Protein AF-A0A8C3E074-F1 (afdb_monomer_lite)

Foldseek 3Di:
DDDDPPPPPPPPCVQCVPPVSVVVVVVVVVVVVVCVVPVWDKDKDWDWDDDVPDDIDIDIDIDIDPRD

InterPro domains:
  IPR001285 Synaptophysin/synaptoporin [PR00220] (23-45)
  IPR001285 Synaptophysin/synaptoporin [PR00220] (47-68)
  IPR001285 Synaptophysin/synaptoporin [PTHR10306] (5-68)

Structure (mmCIF, N/CA/C/O backbone):
data_AF-A0A8C3E074-F1
#
_entry.id   AF-A0A8C3E074-F1
#
loop_
_atom_site.group_PDB
_atom_site.id
_atom_site.type_symbol
_atom_site.label_atom_id
_atom_site.label_alt_id
_atom_site.label_comp_id
_atom_site.label_asym_id
_atom_site.label_entity_id
_atom_site.label_seq_id
_atom_site.pdbx_PDB_ins_code
_atom_site.Cartn_x
_atom_site.Cartn_y
_atom_site.Cartn_z
_atom_site.occupancy
_atom_site.B_iso_or_equiv
_atom_site.auth_seq_id
_atom_site.auth_comp_id
_atom_site.auth_asym_id
_atom_site.auth_atom_id
_atom_site.pdbx_PDB_model_num
ATOM 1 N N . LEU A 1 1 ? 7.442 -20.623 -49.018 1.00 44.50 1 LEU A N 1
ATOM 2 C CA . LEU A 1 1 ? 8.596 -20.515 -48.101 1.00 44.50 1 LEU A CA 1
ATOM 3 C C . LEU A 1 1 ? 9.029 -19.048 -48.054 1.00 44.50 1 LEU A C 1
ATOM 5 O O . LEU A 1 1 ? 9.815 -18.648 -48.896 1.00 44.50 1 LEU A O 1
ATOM 9 N N . VAL A 1 2 ? 8.450 -18.232 -47.165 1.00 44.25 2 VAL A N 1
ATOM 10 C CA . VAL A 1 2 ? 8.896 -16.846 -46.907 1.00 44.25 2 VAL A CA 1
ATOM 11 C C . VAL A 1 2 ? 8.759 -16.584 -45.404 1.00 44.25 2 VAL A C 1
ATOM 13 O O . VAL A 1 2 ? 7.744 -16.920 -44.801 1.00 44.25 2 VAL A O 1
ATOM 16 N N . SER A 1 3 ? 9.854 -16.104 -44.829 1.00 44.19 3 SER A N 1
ATOM 17 C CA . SER A 1 3 ? 10.264 -16.126 -43.424 1.00 44.19 3 SER A CA 1
ATOM 18 C C . SER A 1 3 ? 9.392 -15.290 -42.473 1.00 44.19 3 SER A C 1
ATOM 20 O O . SER A 1 3 ? 8.881 -14.250 -42.887 1.00 44.19 3 SER A O 1
ATOM 22 N N . PRO A 1 4 ? 9.273 -15.660 -41.181 1.00 51.47 4 PRO A N 1
ATOM 23 C CA . PRO A 1 4 ? 8.695 -14.770 -40.182 1.00 51.47 4 PRO A CA 1
ATOM 24 C C . PRO A 1 4 ? 9.618 -13.558 -39.992 1.00 51.47 4 PRO A C 1
ATOM 26 O O . PRO A 1 4 ? 10.832 -13.702 -39.834 1.00 51.47 4 PRO A O 1
ATOM 29 N N . MET A 1 5 ? 9.042 -12.356 -40.020 1.00 52.16 5 MET A N 1
ATOM 30 C CA . MET A 1 5 ? 9.727 -11.115 -39.670 1.00 52.16 5 MET A CA 1
ATOM 31 C C . MET A 1 5 ? 10.081 -11.178 -38.181 1.00 52.16 5 MET A C 1
ATOM 33 O O . MET A 1 5 ? 9.246 -10.939 -37.313 1.00 52.16 5 MET A O 1
ATOM 37 N N . MET A 1 6 ? 11.319 -11.565 -37.882 1.00 48.78 6 MET A N 1
ATOM 38 C CA . MET A 1 6 ? 11.881 -11.447 -36.544 1.00 48.78 6 MET A CA 1
ATOM 39 C C . MET A 1 6 ? 11.931 -9.952 -36.220 1.00 48.78 6 MET A C 1
ATOM 41 O O . MET A 1 6 ? 12.748 -9.222 -36.783 1.00 48.78 6 MET A O 1
ATOM 45 N N . VAL A 1 7 ? 11.037 -9.485 -35.345 1.00 57.19 7 VAL A N 1
ATOM 46 C CA . VAL A 1 7 ? 11.165 -8.170 -34.711 1.00 57.19 7 VAL A CA 1
ATOM 47 C C . VAL A 1 7 ? 12.404 -8.253 -33.826 1.00 57.19 7 VAL A C 1
ATOM 49 O O . VAL A 1 7 ? 12.346 -8.652 -32.667 1.00 57.19 7 VAL A O 1
ATOM 52 N N . GLY A 1 8 ? 13.562 -7.974 -34.421 1.00 54.38 8 GLY A N 1
ATOM 53 C CA . GLY A 1 8 ? 14.802 -7.796 -33.693 1.00 54.38 8 GLY A CA 1
ATOM 54 C C . GLY A 1 8 ? 14.629 -6.570 -32.816 1.00 54.38 8 GLY A C 1
ATOM 55 O O . GLY A 1 8 ? 14.651 -5.447 -33.317 1.00 54.38 8 GLY A O 1
ATOM 56 N N . LEU A 1 9 ? 14.417 -6.783 -31.520 1.00 55.78 9 LEU A N 1
ATOM 57 C CA . LEU A 1 9 ? 14.454 -5.719 -30.533 1.00 55.78 9 LEU A CA 1
ATOM 58 C C . LEU A 1 9 ? 15.899 -5.200 -30.471 1.00 55.78 9 LEU A C 1
ATOM 60 O O . LEU A 1 9 ? 16.720 -5.694 -29.701 1.00 55.78 9 LEU A O 1
ATOM 64 N N . ARG A 1 10 ? 16.237 -4.239 -31.335 1.00 59.88 10 ARG A N 1
ATOM 65 C CA . ARG A 1 10 ? 17.450 -3.435 -31.186 1.00 59.88 10 ARG A CA 1
ATOM 66 C C . ARG A 1 10 ? 17.220 -2.526 -29.986 1.00 59.88 10 ARG A C 1
ATOM 68 O O . ARG A 1 10 ? 16.550 -1.505 -30.094 1.00 59.88 10 ARG A O 1
ATOM 75 N N . VAL A 1 11 ? 17.681 -2.962 -28.818 1.00 57.72 11 VAL A N 1
ATOM 76 C CA . VAL A 1 11 ? 17.633 -2.152 -27.599 1.00 57.72 11 VAL A CA 1
ATOM 77 C C . VAL A 1 11 ? 18.794 -1.163 -27.659 1.00 57.72 11 VAL A C 1
ATOM 79 O O . VAL A 1 11 ? 19.857 -1.392 -27.087 1.00 57.72 11 VAL A O 1
ATOM 82 N N . ASP A 1 12 ? 18.614 -0.078 -28.409 1.00 64.50 12 ASP A N 1
ATOM 83 C CA . ASP A 1 12 ? 19.538 1.052 -28.391 1.00 64.50 12 ASP A CA 1
ATOM 84 C C . ASP A 1 12 ? 19.331 1.818 -27.072 1.00 64.50 12 ASP A C 1
ATOM 86 O O . ASP A 1 12 ? 18.490 2.709 -26.953 1.00 64.50 12 ASP A O 1
ATOM 90 N N . PHE A 1 13 ? 20.101 1.451 -26.041 1.00 65.25 13 PHE A N 1
ATOM 91 C CA . PHE A 1 13 ? 20.104 2.096 -24.716 1.00 65.25 13 PHE A CA 1
ATOM 92 C C . PHE A 1 13 ? 20.549 3.572 -24.744 1.00 65.25 13 PHE A C 1
ATOM 94 O O . PHE A 1 13 ? 20.572 4.227 -23.704 1.00 65.25 13 PHE A O 1
ATOM 101 N N . SER A 1 14 ? 20.862 4.117 -25.921 1.00 66.81 14 SER A N 1
ATOM 102 C CA . SER A 1 14 ? 21.140 5.536 -26.152 1.00 66.81 14 SER A CA 1
ATOM 103 C C . SER A 1 14 ? 20.036 6.435 -25.585 1.00 66.81 14 SER A C 1
ATOM 105 O O . SER A 1 14 ? 20.338 7.422 -24.924 1.00 66.81 14 SER A O 1
ATOM 107 N N . MET A 1 15 ? 18.767 6.030 -25.726 1.00 62.38 15 MET A N 1
ATOM 108 C CA . MET A 1 15 ? 17.614 6.775 -25.199 1.00 62.38 15 MET A CA 1
ATOM 109 C C . MET A 1 15 ? 17.506 6.723 -23.661 1.00 62.38 15 MET A C 1
ATOM 111 O O . MET A 1 15 ? 16.906 7.599 -23.047 1.00 62.38 15 MET A O 1
ATOM 115 N N . LEU A 1 16 ? 18.098 5.709 -23.018 1.00 61.06 16 LEU A N 1
ATOM 116 C CA . LEU A 1 16 ? 18.174 5.577 -21.555 1.00 61.06 16 LEU A CA 1
ATOM 117 C C . LEU A 1 16 ? 19.315 6.408 -20.948 1.00 61.06 16 LEU A C 1
ATOM 119 O O . LEU A 1 16 ? 19.233 6.788 -19.783 1.00 61.06 16 LEU A O 1
ATOM 123 N N . LEU A 1 17 ? 20.362 6.686 -21.730 1.00 66.44 17 LEU A N 1
ATOM 124 C CA . LEU A 1 17 ? 21.470 7.574 -21.361 1.00 66.44 17 LEU A CA 1
ATOM 125 C C . LEU A 1 17 ? 21.100 9.061 -21.469 1.00 66.44 17 LEU A C 1
ATOM 127 O O . LEU A 1 17 ? 21.776 9.902 -20.875 1.00 66.44 17 LEU A O 1
ATOM 131 N N . GLU A 1 18 ? 20.020 9.394 -22.1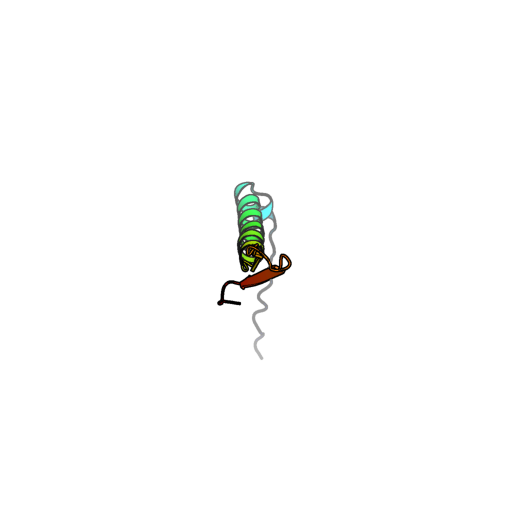79 1.00 82.25 18 GLU A N 1
ATOM 132 C CA . GLU A 1 18 ? 19.439 10.732 -22.140 1.00 82.25 18 GLU A CA 1
ATOM 133 C C . GLU A 1 18 ? 18.756 10.984 -20.784 1.00 82.25 18 GLU A C 1
ATOM 135 O O . GLU A 1 18 ? 17.943 10.170 -20.329 1.00 82.25 18 GLU A O 1
ATOM 140 N N . PRO A 1 19 ? 19.015 12.138 -20.136 1.00 76.94 19 PRO A N 1
ATOM 141 C CA . PRO A 1 19 ? 18.500 12.426 -18.795 1.00 76.94 19 PRO A CA 1
ATOM 142 C C . PRO A 1 19 ? 16.965 12.390 -18.731 1.00 76.94 19 PRO A C 1
ATOM 144 O O . PRO A 1 19 ? 16.390 12.052 -17.696 1.00 76.94 19 PRO A O 1
ATOM 147 N N . LEU A 1 20 ? 16.299 12.688 -19.851 1.00 79.25 20 LEU A N 1
ATOM 148 C CA . LEU A 1 20 ? 14.843 12.686 -19.963 1.00 79.25 20 LEU A CA 1
ATOM 149 C C . LEU A 1 20 ? 14.248 11.271 -20.105 1.00 79.25 20 LEU A C 1
ATOM 151 O O . LEU A 1 20 ? 13.141 11.018 -19.633 1.00 79.25 20 LEU A O 1
ATOM 155 N N . GLY A 1 21 ? 14.978 10.334 -20.714 1.00 83.19 21 GLY A N 1
ATOM 156 C CA . GLY A 1 21 ? 14.556 8.935 -20.811 1.00 83.19 21 GLY A CA 1
ATOM 157 C C . GLY A 1 21 ? 14.712 8.198 -19.482 1.00 83.19 21 GLY A C 1
ATOM 158 O O . GLY A 1 21 ? 13.811 7.469 -19.064 1.00 83.19 21 GLY A O 1
ATOM 159 N N .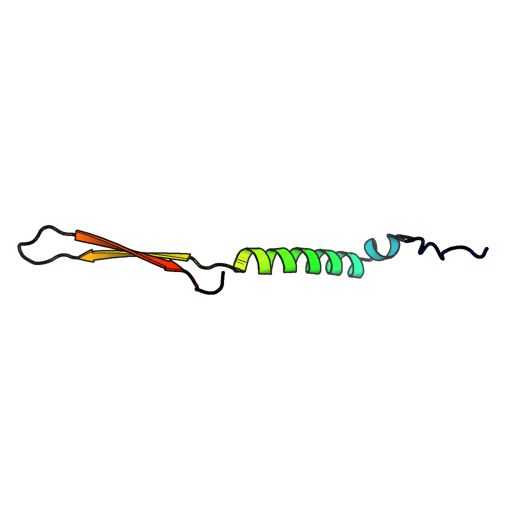 PHE A 1 22 ? 15.809 8.458 -18.766 1.00 84.62 22 PHE A N 1
ATOM 160 C CA . PHE A 1 22 ? 16.076 7.866 -17.454 1.00 84.62 22 PHE A CA 1
ATOM 161 C C . PHE A 1 22 ? 14.997 8.206 -16.415 1.00 84.62 22 P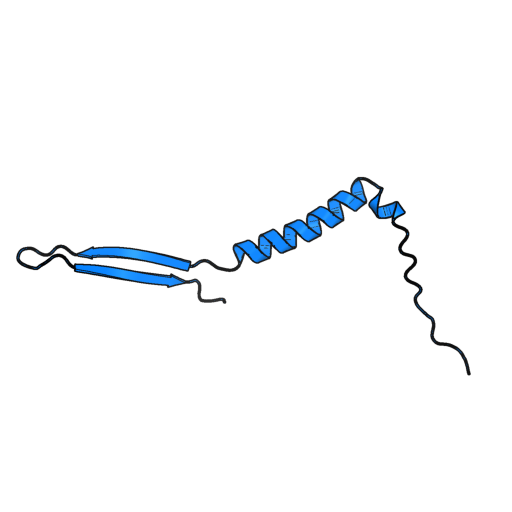HE A C 1
ATOM 163 O O . PHE A 1 22 ? 14.462 7.309 -15.758 1.00 84.62 22 PHE A O 1
ATOM 170 N N . VAL A 1 23 ? 14.620 9.487 -16.300 1.00 89.50 23 VAL A N 1
ATOM 171 C CA . VAL A 1 23 ? 13.580 9.911 -15.346 1.00 89.50 23 VAL A CA 1
ATOM 172 C C . VAL A 1 23 ? 12.227 9.270 -15.652 1.00 89.50 23 VAL A C 1
ATOM 174 O O . VAL A 1 23 ? 11.499 8.928 -14.726 1.00 89.50 23 VAL A O 1
ATOM 177 N N . LYS A 1 24 ? 11.912 9.015 -16.926 1.00 88.12 24 LYS A N 1
ATOM 178 C CA . LYS A 1 24 ? 10.645 8.394 -17.333 1.00 88.12 24 LYS A CA 1
ATOM 179 C C . LYS A 1 24 ? 10.530 6.939 -16.885 1.00 88.12 24 LYS A C 1
ATOM 181 O O . LYS A 1 24 ? 9.456 6.488 -16.493 1.00 88.12 24 LYS A O 1
ATOM 186 N N . VAL A 1 25 ? 11.639 6.206 -16.937 1.00 90.00 25 VAL A N 1
ATOM 187 C CA . VAL A 1 25 ? 11.699 4.819 -16.460 1.00 90.00 25 VAL A CA 1
ATOM 188 C C . VAL A 1 25 ? 11.622 4.777 -14.938 1.00 90.00 25 VAL A C 1
ATOM 190 O O . VAL A 1 25 ? 10.868 3.973 -14.391 1.00 90.00 25 VAL A O 1
ATOM 193 N N . LEU A 1 26 ? 12.335 5.676 -14.253 1.00 91.44 26 LEU A N 1
ATOM 194 C CA . LEU A 1 26 ? 12.214 5.816 -12.802 1.00 91.44 26 LEU A CA 1
ATOM 195 C C . LEU A 1 26 ? 10.787 6.176 -12.375 1.00 91.44 26 LEU A C 1
ATOM 197 O O . LEU A 1 26 ? 10.270 5.565 -11.447 1.00 91.44 26 LEU A O 1
ATOM 201 N N . GLU A 1 27 ? 10.135 7.112 -13.063 1.00 94.38 27 GLU A N 1
ATOM 202 C CA . GLU A 1 27 ? 8.739 7.492 -12.821 1.00 94.38 27 GLU A CA 1
ATOM 203 C C . GLU A 1 27 ? 7.806 6.281 -12.941 1.00 94.38 27 GLU A C 1
ATOM 205 O O . GLU A 1 27 ? 6.999 6.038 -12.047 1.00 94.38 27 GLU A O 1
ATOM 210 N N . TRP A 1 28 ? 7.951 5.482 -14.003 1.00 93.19 28 TRP A N 1
ATOM 211 C CA . TRP A 1 28 ? 7.135 4.285 -14.211 1.00 93.19 28 TRP A CA 1
ATOM 212 C C . TRP A 1 28 ? 7.318 3.253 -13.091 1.00 93.19 28 TRP A C 1
ATOM 214 O O . TRP A 1 28 ? 6.337 2.722 -12.570 1.00 93.19 28 TRP A O 1
ATOM 224 N N . ILE A 1 29 ? 8.562 3.014 -12.665 1.00 94.56 29 ILE A N 1
ATOM 225 C CA . ILE A 1 29 ? 8.872 2.094 -11.563 1.00 94.56 29 ILE A CA 1
ATOM 226 C C . ILE A 1 29 ? 8.297 2.622 -10.240 1.00 94.56 29 ILE A C 1
ATOM 228 O O . ILE A 1 29 ? 7.623 1.886 -9.518 1.00 94.56 29 ILE A O 1
ATOM 232 N N . LEU A 1 30 ? 8.523 3.899 -9.924 1.00 93.38 30 LEU A N 1
ATOM 233 C CA . LEU A 1 30 ? 8.037 4.523 -8.692 1.00 93.38 30 LEU A CA 1
ATOM 234 C C . LEU A 1 30 ? 6.507 4.574 -8.635 1.00 93.38 30 LEU A C 1
ATOM 236 O O . LEU A 1 30 ? 5.943 4.376 -7.561 1.00 93.38 30 LEU A O 1
ATOM 240 N N . ALA A 1 31 ? 5.831 4.767 -9.769 1.00 93.44 31 ALA A N 1
ATOM 241 C CA . ALA A 1 31 ? 4.376 4.713 -9.845 1.00 93.44 31 ALA A CA 1
ATOM 242 C C . ALA A 1 31 ? 3.845 3.326 -9.453 1.00 93.44 31 ALA A C 1
ATOM 244 O O . ALA A 1 31 ? 2.928 3.235 -8.638 1.00 93.44 31 ALA A O 1
ATOM 245 N N . ILE A 1 32 ? 4.453 2.245 -9.957 1.00 92.38 32 ILE A N 1
ATOM 246 C CA . ILE A 1 32 ? 4.079 0.871 -9.578 1.00 92.38 32 ILE A CA 1
ATOM 247 C C . ILE A 1 32 ? 4.216 0.681 -8.066 1.00 92.38 32 ILE A C 1
ATOM 249 O O . ILE A 1 32 ? 3.295 0.173 -7.429 1.00 92.38 32 ILE A O 1
ATOM 253 N N . PHE A 1 33 ? 5.327 1.129 -7.475 1.00 91.62 33 PHE A N 1
ATOM 254 C CA . PHE A 1 33 ? 5.526 1.040 -6.028 1.00 91.62 33 PHE A CA 1
ATOM 255 C C . PHE A 1 33 ? 4.516 1.880 -5.243 1.00 91.62 33 PHE A C 1
ATOM 257 O O . PHE A 1 33 ? 3.978 1.396 -4.248 1.00 91.62 33 PHE A O 1
ATOM 264 N N . ALA A 1 34 ? 4.211 3.099 -5.684 1.00 89.75 34 ALA A N 1
ATOM 265 C CA . ALA A 1 34 ? 3.223 3.953 -5.031 1.00 89.75 34 ALA A CA 1
ATOM 266 C C . ALA A 1 34 ? 1.825 3.308 -5.025 1.00 89.75 34 ALA A C 1
ATOM 268 O O . ALA A 1 34 ? 1.186 3.235 -3.976 1.00 89.75 34 ALA A O 1
ATOM 269 N N . PHE A 1 35 ? 1.374 2.760 -6.156 1.00 85.75 35 PHE A N 1
ATOM 270 C CA . PHE A 1 35 ? 0.074 2.083 -6.233 1.00 85.75 35 PHE A CA 1
ATOM 271 C C . PHE A 1 35 ? 0.051 0.750 -5.474 1.00 85.75 35 PHE A C 1
ATOM 273 O O . PHE A 1 35 ? -0.932 0.455 -4.798 1.00 85.75 35 PHE A O 1
ATOM 280 N N . ALA A 1 36 ? 1.130 -0.036 -5.529 1.00 85.31 36 ALA A N 1
ATOM 281 C CA . ALA A 1 36 ? 1.219 -1.307 -4.811 1.00 85.31 36 ALA A CA 1
ATOM 282 C C . ALA A 1 36 ? 1.239 -1.114 -3.284 1.00 85.31 36 ALA A C 1
ATOM 284 O O . ALA A 1 36 ? 0.637 -1.898 -2.553 1.00 85.31 36 ALA A O 1
ATOM 285 N N . THR A 1 37 ? 1.909 -0.066 -2.795 1.00 84.00 37 THR A N 1
ATOM 286 C CA . THR A 1 37 ? 2.019 0.215 -1.352 1.00 84.00 37 THR A CA 1
ATOM 287 C C . THR A 1 37 ? 0.776 0.879 -0.764 1.00 84.00 37 THR A C 1
ATOM 289 O O . THR A 1 37 ? 0.523 0.716 0.426 1.00 84.00 37 THR A O 1
ATOM 292 N N . CYS A 1 38 ? -0.034 1.569 -1.574 1.00 78.81 38 CYS A N 1
ATOM 293 C CA . CYS A 1 38 ? -1.260 2.237 -1.118 1.00 78.81 38 CYS A CA 1
ATOM 294 C C . CYS A 1 38 ? -2.542 1.404 -1.325 1.00 78.81 38 CYS A C 1
ATOM 296 O O . CYS A 1 38 ? -3.639 1.915 -1.114 1.00 78.81 38 CYS A O 1
ATOM 298 N N . GLY A 1 39 ? -2.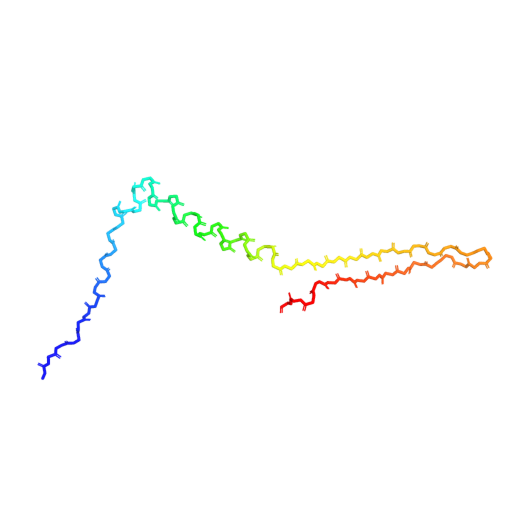431 0.140 -1.750 1.00 73.00 39 GLY A N 1
ATOM 299 C CA . GLY A 1 39 ? -3.579 -0.671 -2.177 1.00 73.00 39 GLY A CA 1
ATOM 300 C C . GLY A 1 39 ? -4.464 -1.238 -1.059 1.00 73.00 39 GLY A C 1
ATOM 301 O O . GLY A 1 39 ? -5.533 -1.763 -1.353 1.00 73.00 39 GLY A O 1
ATOM 302 N N . GLY A 1 40 ? -4.061 -1.152 0.212 1.00 78.69 40 GLY A N 1
ATOM 303 C CA . GLY A 1 40 ? -4.817 -1.743 1.317 1.00 78.69 40 GLY A CA 1
ATOM 304 C C . GLY A 1 40 ? -4.699 -0.942 2.604 1.00 78.69 40 GLY A C 1
ATOM 305 O O . GLY A 1 40 ? -3.598 -0.661 3.071 1.00 78.69 40 GLY A O 1
ATOM 306 N N . PHE A 1 41 ? -5.844 -0.607 3.198 1.00 81.06 41 PHE A N 1
ATOM 307 C CA . PHE A 1 41 ? -5.915 -0.036 4.539 1.00 81.06 41 PHE A CA 1
ATOM 308 C C . PHE A 1 41 ? -6.623 -1.013 5.476 1.00 81.06 41 PHE A C 1
ATOM 310 O O . PHE A 1 41 ? -7.772 -1.400 5.243 1.00 81.06 41 PHE A O 1
ATOM 317 N N . GLN A 1 42 ? -5.920 -1.403 6.536 1.00 86.06 42 GLN A N 1
ATOM 318 C CA . GLN A 1 42 ? -6.437 -2.208 7.635 1.00 86.06 42 GLN A CA 1
ATOM 319 C C . GLN A 1 42 ? -6.052 -1.540 8.951 1.00 86.06 42 GLN A C 1
ATOM 321 O O . GLN A 1 42 ? -4.927 -1.062 9.107 1.00 86.06 42 GLN A O 1
ATOM 326 N N . GLY A 1 43 ? -6.985 -1.499 9.890 1.00 88.19 43 GLY A N 1
ATOM 327 C CA . GLY A 1 43 ? -6.795 -0.897 11.198 1.00 88.19 43 GLY A CA 1
ATOM 328 C C . GLY A 1 43 ? -7.524 -1.680 12.278 1.00 88.19 43 GLY A C 1
ATOM 329 O O . GLY A 1 43 ? -8.381 -2.521 12.010 1.00 88.19 43 GLY A O 1
ATOM 330 N N . GLU A 1 44 ? -7.175 -1.395 13.524 1.00 92.69 44 GLU A N 1
ATOM 331 C CA . GLU A 1 44 ? -7.797 -1.995 14.695 1.00 92.69 44 GLU A CA 1
ATOM 332 C C . GLU A 1 44 ? -8.141 -0.885 15.685 1.00 92.69 44 GLU A C 1
ATOM 334 O O . GLU A 1 44 ? -7.319 -0.014 15.967 1.00 92.69 44 GLU A O 1
ATOM 339 N N . THR A 1 45 ? -9.373 -0.891 16.188 1.00 91.06 45 THR A N 1
ATOM 340 C CA . THR A 1 45 ? -9.821 0.032 17.234 1.00 91.06 45 THR A CA 1
ATOM 341 C C . THR A 1 45 ? -10.034 -0.749 18.520 1.00 91.06 45 THR A C 1
ATOM 343 O O . THR A 1 45 ? -10.855 -1.667 18.565 1.00 91.06 45 THR A O 1
ATOM 346 N N . THR A 1 46 ? -9.309 -0.375 19.573 1.00 92.50 46 THR A N 1
ATOM 347 C CA . THR A 1 46 ? -9.467 -0.948 20.911 1.00 92.50 46 THR A CA 1
ATOM 348 C C . THR A 1 46 ? -10.278 0.003 21.787 1.00 92.50 46 THR A C 1
ATOM 350 O O . THR A 1 46 ? -9.964 1.183 21.931 1.00 92.50 46 THR A O 1
ATOM 353 N N . LEU A 1 47 ? -11.369 -0.505 22.354 1.00 90.88 47 LEU A N 1
ATOM 354 C CA . LEU A 1 47 ? -12.284 0.239 23.212 1.00 90.88 47 LEU A CA 1
ATOM 355 C C . LEU A 1 47 ? -12.230 -0.345 24.619 1.00 90.88 47 LEU A C 1
ATOM 357 O O . LEU A 1 47 ? -12.502 -1.529 24.818 1.00 90.88 47 LEU A O 1
ATOM 361 N N . LEU A 1 48 ? -11.904 0.486 25.607 1.00 91.75 48 LEU A N 1
ATOM 362 C CA . LEU A 1 48 ? -11.959 0.099 27.012 1.00 91.75 48 LEU A CA 1
ATOM 363 C C . LEU A 1 48 ? -13.324 0.489 27.577 1.00 91.75 48 LEU A C 1
ATOM 365 O O . LEU A 1 48 ? -13.625 1.666 27.766 1.00 91.75 48 LEU A O 1
ATOM 369 N N . VAL A 1 49 ? -14.156 -0.513 27.848 1.00 89.25 49 VAL A N 1
ATOM 370 C CA . VAL A 1 49 ? -15.476 -0.328 28.447 1.00 89.25 49 VAL A CA 1
ATOM 371 C C . VAL A 1 49 ? -15.341 -0.462 29.958 1.00 89.25 49 VAL A C 1
ATOM 373 O O . VAL A 1 49 ? -15.045 -1.541 30.480 1.00 89.25 49 VAL A O 1
ATOM 376 N N . SER A 1 50 ? -15.559 0.648 30.661 1.00 90.31 50 SER A N 1
ATOM 377 C CA . SER A 1 50 ? -15.634 0.686 32.119 1.00 90.31 50 SER A CA 1
ATOM 378 C C . SER A 1 50 ? -17.072 0.959 32.548 1.00 90.31 50 SER A C 1
ATOM 3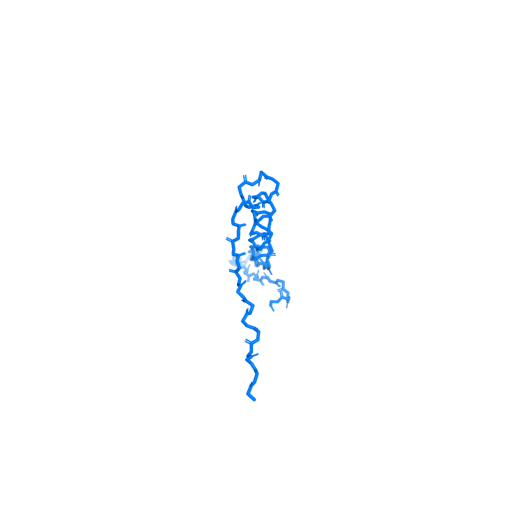80 O O . SER A 1 50 ? -17.641 1.999 32.216 1.00 90.31 50 SER A O 1
ATOM 382 N N . CYS A 1 51 ? -17.673 0.016 33.275 1.00 87.25 51 CYS A N 1
ATOM 383 C CA . CYS A 1 51 ? -19.010 0.162 33.845 1.00 87.25 51 CYS A CA 1
ATOM 384 C C . CYS A 1 51 ? -18.922 0.103 35.370 1.00 87.25 51 CYS A C 1
ATOM 386 O O . CYS A 1 51 ? -18.222 -0.734 35.937 1.00 87.25 51 CYS A O 1
ATOM 388 N N . LYS A 1 52 ? -19.653 0.985 36.055 1.00 88.06 52 LYS A N 1
ATOM 389 C CA . LYS A 1 52 ? -19.652 1.053 37.519 1.00 88.06 52 LYS A CA 1
ATOM 390 C C . LYS A 1 52 ? -20.120 -0.285 38.111 1.00 88.06 52 LYS A C 1
ATOM 392 O O . LYS A 1 52 ? -21.241 -0.709 37.855 1.00 88.06 52 LYS A O 1
ATOM 397 N N . GLY A 1 53 ? -19.263 -0.931 38.904 1.00 83.81 53 GLY A N 1
ATOM 398 C CA . GLY A 1 53 ? -19.558 -2.222 39.541 1.00 83.81 53 GLY A CA 1
ATOM 399 C C . GLY A 1 53 ? -19.320 -3.457 38.663 1.00 83.81 53 GLY A C 1
ATOM 400 O O . GLY A 1 53 ? -19.619 -4.563 39.102 1.00 83.81 53 GLY A O 1
ATOM 401 N N . VAL A 1 54 ? -18.767 -3.298 37.456 1.00 84.50 54 VAL A N 1
ATOM 402 C CA . VAL A 1 54 ? -18.423 -4.404 36.550 1.00 84.50 54 VAL A CA 1
ATOM 403 C C . VAL A 1 54 ? -16.935 -4.332 36.212 1.00 84.50 54 VAL A C 1
ATOM 405 O O . VAL A 1 54 ? -16.366 -3.249 36.096 1.00 84.50 54 VAL A O 1
ATOM 408 N N . VAL A 1 55 ? -16.287 -5.490 36.056 1.00 86.81 55 VAL A N 1
ATOM 409 C CA . VAL A 1 55 ? -14.885 -5.561 35.619 1.00 86.81 55 VAL A CA 1
ATOM 410 C C . VAL A 1 55 ? -14.726 -4.903 34.244 1.00 86.81 55 VAL A C 1
ATOM 412 O O . VAL A 1 55 ? -15.524 -5.157 33.339 1.00 86.81 55 VAL A O 1
ATOM 415 N N . ASN A 1 56 ? -13.685 -4.080 34.093 1.00 88.62 56 ASN A N 1
ATOM 416 C CA . ASN A 1 56 ? -13.353 -3.429 32.827 1.00 88.62 56 ASN A CA 1
ATOM 417 C C . ASN A 1 56 ? -13.141 -4.481 31.730 1.00 88.62 56 ASN A C 1
ATOM 419 O O . ASN A 1 56 ? -12.447 -5.480 31.941 1.00 88.62 56 ASN A O 1
ATOM 423 N N . LYS A 1 57 ? -13.729 -4.253 30.555 1.00 88.81 57 LYS A N 1
ATOM 424 C CA . LYS A 1 57 ? -13.593 -5.133 29.388 1.00 88.81 57 LYS A CA 1
ATOM 425 C C . LYS A 1 57 ? -13.004 -4.344 28.229 1.00 88.81 57 LYS A C 1
ATOM 427 O O . LYS A 1 57 ? -13.489 -3.263 27.908 1.00 88.81 57 LYS A O 1
ATOM 432 N N . THR A 1 58 ? -11.987 -4.903 27.589 1.00 90.88 58 THR A N 1
ATOM 433 C CA . THR A 1 58 ? -11.395 -4.334 26.377 1.00 90.88 58 THR A CA 1
ATOM 434 C C . THR A 1 58 ? -11.993 -5.045 25.171 1.00 90.88 58 THR A C 1
ATOM 436 O O . THR A 1 58 ? -11.953 -6.273 25.098 1.00 90.88 58 THR A O 1
ATOM 439 N N . ILE A 1 59 ? -12.590 -4.287 24.256 1.00 90.06 59 ILE A N 1
ATOM 440 C CA . ILE A 1 59 ? -13.181 -4.791 23.016 1.00 90.06 59 ILE A CA 1
ATOM 441 C C . ILE A 1 59 ? -12.293 -4.343 21.866 1.00 90.06 59 ILE A C 1
ATOM 443 O O . ILE A 1 59 ? -11.990 -3.160 21.738 1.00 90.06 59 ILE A O 1
ATOM 447 N N . THR A 1 60 ? -11.914 -5.288 21.021 1.00 93.19 60 THR A N 1
ATOM 448 C CA . THR A 1 60 ? -11.084 -5.043 19.849 1.00 93.19 60 THR A CA 1
ATOM 449 C C . THR A 1 60 ? -11.921 -5.219 18.590 1.00 93.19 60 THR A C 1
ATOM 451 O O . THR A 1 60 ? -12.470 -6.297 18.364 1.00 93.19 60 THR A O 1
ATOM 454 N N . ALA A 1 61 ? -12.016 -4.175 17.769 1.00 90.50 61 ALA A N 1
ATOM 455 C CA . ALA A 1 61 ? -12.697 -4.207 16.480 1.00 90.50 61 ALA A CA 1
ATOM 456 C C . ALA A 1 61 ? -11.689 -3.963 15.352 1.00 90.50 61 ALA A C 1
ATOM 458 O O . ALA A 1 61 ? -11.176 -2.854 15.191 1.00 90.50 61 ALA A O 1
ATOM 459 N N . ALA A 1 62 ? -11.408 -5.004 14.569 1.00 91.44 62 ALA A N 1
ATOM 460 C CA . ALA A 1 62 ? -10.626 -4.884 13.345 1.00 91.44 62 ALA A CA 1
ATOM 461 C C . ALA A 1 62 ? -11.517 -4.369 12.207 1.00 91.44 62 ALA A C 1
ATOM 463 O O . ALA A 1 62 ? -12.662 -4.800 12.060 1.00 91.44 62 ALA A O 1
ATOM 464 N N . PHE A 1 63 ? -10.992 -3.463 11.392 1.00 89.38 63 PHE A N 1
ATOM 465 C CA . PHE A 1 63 ? -11.676 -2.939 10.219 1.00 89.38 63 PHE A CA 1
ATOM 466 C C . PHE A 1 63 ? -10.709 -2.879 9.034 1.00 89.38 63 PHE A C 1
ATOM 468 O O . PHE A 1 63 ? -9.529 -2.565 9.180 1.00 89.38 63 PHE A O 1
ATOM 475 N N . ALA A 1 64 ? -11.208 -3.200 7.846 1.00 87.25 64 ALA A N 1
ATOM 476 C CA . ALA A 1 64 ? -10.437 -3.180 6.611 1.00 87.25 64 ALA A CA 1
ATOM 477 C C . ALA A 1 64 ? -11.312 -2.673 5.463 1.00 87.25 64 ALA A C 1
ATOM 479 O O . ALA A 1 64 ? -12.533 -2.852 5.480 1.00 87.25 64 ALA A O 1
ATOM 480 N N . TYR A 1 65 ? -10.695 -2.024 4.478 1.00 84.19 65 TYR A N 1
ATOM 481 C CA . TYR A 1 65 ? -11.399 -1.565 3.281 1.00 84.19 65 TYR A CA 1
ATOM 482 C C . TYR A 1 65 ? -11.878 -2.774 2.440 1.00 84.19 65 TYR A C 1
ATOM 484 O O . TYR A 1 65 ? -11.098 -3.704 2.239 1.00 84.19 65 TYR A O 1
ATOM 492 N N . PRO A 1 66 ? -13.136 -2.804 1.952 1.00 72.94 66 PRO A N 1
ATOM 493 C CA . PRO A 1 66 ? -13.756 -4.013 1.386 1.00 72.94 66 PRO A CA 1
ATOM 494 C C . PRO A 1 66 ? -13.304 -4.364 -0.041 1.00 72.94 66 PRO A C 1
ATOM 496 O O . PRO A 1 66 ? -13.650 -5.430 -0.544 1.00 72.94 66 PRO A O 1
ATOM 499 N N . PHE A 1 67 ? -12.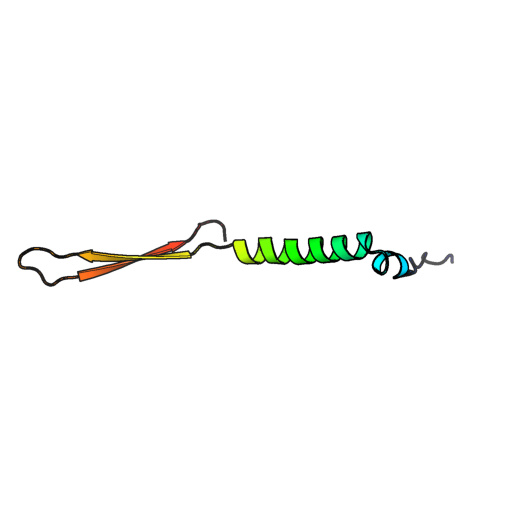549 -3.484 -0.698 1.00 64.25 67 PHE A N 1
ATOM 500 C CA . PHE A 1 67 ? -11.985 -3.725 -2.022 1.00 64.25 67 PHE A CA 1
ATOM 501 C C . PHE A 1 67 ? -10.559 -4.256 -1.846 1.00 64.25 67 PHE A C 1
ATOM 503 O O . PHE A 1 67 ? -9.616 -3.474 -1.732 1.00 64.25 67 PHE A O 1
ATOM 510 N N . ARG A 1 68 ? -10.440 -5.582 -1.738 1.00 58.41 68 ARG A N 1
ATOM 511 C CA . ARG A 1 68 ? -9.175 -6.329 -1.723 1.00 58.41 68 ARG A CA 1
ATOM 512 C C . ARG A 1 68 ? -8.955 -7.018 -3.062 1.00 58.41 68 ARG A C 1
ATOM 514 O O . ARG A 1 68 ? -9.958 -7.505 -3.626 1.00 58.41 68 ARG A O 1
#

Secondary structure (DSSP, 8-state):
------------THHHHSHHHHHHHHHHHHHHHHHHHTS--EEEEEEEE--TTS--EEEEEEEE-S--

Organism: Corvus moneduloides (NCBI:txid1196302)

Radius of gyration: 27.56 Å; chains: 1; bounding box: 41×33×88 Å

Sequence (68 aa):
LVSPMMVGLRVDFSMLLEPLGFVKVLEWILAIFAFATCGGFQGETTLLVSCKGVVNKTITAAFAYPFR

pLDDT: mean 78.89, std 14.97, range [44.19, 94.56]